Protein AF-A0A0E9XEY7-F1 (afdb_monomer_lite)

pLDDT: mean 81.14, std 10.09, range [50.09, 93.12]

Organism: Anguilla anguilla (NCBI:txid7936)

Radius of gyration: 13.23 Å; chains: 1; bounding box: 28×23×43 Å

InterPro domains:
  IPR013783 Immunoglobulin-like fold [G3DSA:2.60.40.10] (13-91)

Foldseek 3Di:
DQDFDWKWKWKWFADVDIDIDIDIDTDGAQAKDKDADPPCQPPDGQKMWIDIPNHTAWIDGPPPDIDGDPVRPPQWDQDPRRMIMGGRDDD

Sequence (91 aa):
MEPLFIAVLAFSAISVSRAEESLSLFVRKGGSVHLDVQGYEKLQFSTLDWQFNSIAILKYIIGFKMIFYEDYETRAEFEKNFTLLLKNVQE

Structure (mmCIF, N/CA/C/O backbone):
data_AF-A0A0E9XEY7-F1
#
_entry.id   AF-A0A0E9XEY7-F1
#
loop_
_atom_site.group_PDB
_atom_site.id
_atom_site.type_symbol
_atom_site.label_atom_id
_atom_site.label_alt_id
_atom_site.label_comp_id
_atom_site.label_asym_id
_atom_site.label_entity_id
_atom_site.label_seq_id
_atom_site.pdbx_PDB_ins_code
_atom_site.Cartn_x
_atom_site.Cartn_y
_atom_site.Cartn_z
_atom_site.occupancy
_atom_site.B_iso_or_equiv
_atom_site.auth_seq_id
_atom_site.auth_comp_id
_atom_site.auth_asym_id
_atom_site.auth_atom_id
_atom_site.pdbx_PDB_model_num
ATOM 1 N N . MET A 1 1 ? -12.549 -10.097 25.126 1.00 50.09 1 MET A N 1
ATOM 2 C CA . MET A 1 1 ? -11.528 -10.629 24.201 1.00 50.09 1 MET A CA 1
ATOM 3 C C . MET A 1 1 ? -11.863 -10.014 22.852 1.00 50.09 1 MET A C 1
ATOM 5 O O . MET A 1 1 ? -12.957 -10.272 22.373 1.00 50.09 1 MET A O 1
ATOM 9 N N . GLU A 1 2 ? -11.067 -9.069 22.347 1.00 60.38 2 GLU A N 1
ATOM 10 C CA . GLU A 1 2 ? -11.366 -8.445 21.045 1.00 60.38 2 GLU A CA 1
ATOM 11 C C . GLU A 1 2 ? -11.159 -9.463 19.915 1.00 60.38 2 GLU A C 1
ATOM 13 O O . GLU A 1 2 ? -10.205 -10.243 19.996 1.00 60.38 2 GLU A O 1
ATOM 18 N N . PRO A 1 3 ? -12.030 -9.492 18.892 1.00 62.91 3 PRO A N 1
ATOM 19 C CA . PRO A 1 3 ? -11.896 -10.440 17.797 1.00 62.91 3 PRO A CA 1
ATOM 20 C C . PRO A 1 3 ? -10.699 -10.082 16.904 1.00 62.91 3 PRO A C 1
ATOM 22 O O . PRO A 1 3 ? -10.479 -8.922 16.551 1.00 62.91 3 PRO A O 1
ATOM 25 N N . LEU A 1 4 ? -9.929 -11.106 16.537 1.00 69.44 4 LEU A N 1
ATOM 26 C CA . LEU A 1 4 ? -9.016 -11.072 15.395 1.00 69.44 4 LEU A CA 1
ATOM 27 C C . LEU A 1 4 ? -9.861 -11.235 14.126 1.00 69.44 4 LEU A C 1
ATOM 29 O O . LEU A 1 4 ? -10.658 -12.170 14.054 1.00 69.44 4 LEU A O 1
ATOM 33 N N . PHE A 1 5 ? -9.693 -10.348 13.146 1.00 69.81 5 PHE A N 1
ATOM 34 C CA . PHE A 1 5 ? -10.326 -10.472 11.829 1.00 69.81 5 PHE A CA 1
ATOM 35 C C . PHE A 1 5 ? -9.287 -10.860 10.770 1.00 69.81 5 PHE A C 1
ATOM 37 O O . PHE A 1 5 ? -8.077 -10.751 10.996 1.00 69.81 5 PHE A O 1
ATOM 44 N N . ILE A 1 6 ? -9.770 -11.361 9.630 1.00 69.75 6 ILE A N 1
ATOM 45 C CA . ILE A 1 6 ? -8.934 -11.755 8.491 1.00 69.75 6 ILE A CA 1
ATOM 46 C C . ILE A 1 6 ? -8.804 -10.556 7.554 1.00 69.75 6 ILE A C 1
ATOM 48 O O . ILE A 1 6 ? -9.804 -10.050 7.051 1.00 69.75 6 ILE A O 1
ATOM 52 N N . ALA A 1 7 ? -7.568 -10.138 7.302 1.00 66.75 7 ALA A N 1
ATOM 53 C CA . ALA A 1 7 ? -7.225 -9.170 6.271 1.00 66.75 7 ALA A CA 1
ATOM 54 C C . ALA A 1 7 ? -6.637 -9.892 5.053 1.00 66.75 7 ALA A C 1
ATOM 56 O O . ALA A 1 7 ? -5.718 -10.700 5.217 1.00 66.75 7 ALA A O 1
ATOM 57 N N . VAL A 1 8 ? -7.123 -9.577 3.845 1.00 72.44 8 VAL A N 1
ATOM 58 C CA . VAL A 1 8 ? -6.515 -10.040 2.589 1.00 72.44 8 VAL A CA 1
ATOM 59 C C . VAL A 1 8 ? -5.767 -8.880 1.950 1.00 72.44 8 VAL A C 1
ATOM 61 O O . VAL A 1 8 ? -6.354 -7.866 1.573 1.00 72.44 8 VAL A O 1
ATOM 64 N N . LEU A 1 9 ? -4.456 -9.037 1.818 1.00 71.38 9 LEU A N 1
ATOM 65 C CA . LEU A 1 9 ? -3.580 -8.060 1.188 1.00 71.38 9 LEU A CA 1
ATOM 66 C C . LEU A 1 9 ? -3.045 -8.625 -0.114 1.00 71.38 9 LEU A C 1
ATOM 68 O O . LEU A 1 9 ? -2.593 -9.768 -0.158 1.00 71.38 9 LEU A O 1
ATOM 72 N N . ALA A 1 10 ? -3.099 -7.815 -1.162 1.00 74.62 10 ALA A N 1
ATOM 73 C CA . ALA A 1 10 ? -2.563 -8.151 -2.465 1.00 74.62 10 ALA A CA 1
ATOM 74 C C . ALA A 1 10 ? -1.401 -7.217 -2.801 1.00 74.62 10 ALA A C 1
ATOM 76 O O . ALA A 1 10 ? -1.495 -5.993 -2.674 1.00 74.62 10 ALA A O 1
ATOM 77 N N . PHE A 1 11 ? -0.321 -7.827 -3.260 1.00 75.50 11 PHE A N 1
ATOM 78 C CA . PHE A 1 11 ? 0.817 -7.174 -3.870 1.00 75.50 11 PHE A CA 1
ATOM 79 C C . PHE A 1 11 ? 0.799 -7.484 -5.363 1.00 75.50 11 PHE A C 1
ATOM 81 O O . PHE A 1 11 ? 0.681 -8.647 -5.753 1.00 75.50 11 PHE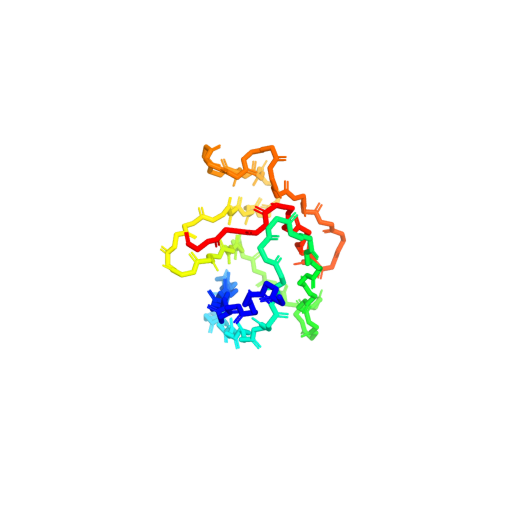 A O 1
ATOM 88 N N . SER A 1 12 ? 0.948 -6.463 -6.205 1.00 73.62 12 SER A N 1
ATOM 89 C CA . SER A 1 12 ? 1.167 -6.670 -7.635 1.00 73.62 12 SER A CA 1
ATOM 90 C C . SER A 1 12 ? 2.329 -5.833 -8.148 1.00 73.62 12 SER A C 1
ATOM 92 O O . SER A 1 12 ? 2.346 -4.616 -7.971 1.00 73.62 12 SER A O 1
ATOM 94 N N . ALA A 1 13 ? 3.265 -6.476 -8.844 1.00 68.94 13 ALA A N 1
ATOM 95 C CA . ALA A 1 13 ? 4.354 -5.816 -9.555 1.00 68.94 13 ALA A CA 1
ATOM 96 C C . ALA A 1 13 ? 4.197 -6.039 -11.064 1.00 68.94 13 ALA A C 1
ATOM 98 O O . ALA A 1 13 ? 4.160 -7.176 -11.549 1.00 68.94 13 ALA A O 1
ATOM 99 N N . ILE A 1 14 ? 4.109 -4.946 -11.824 1.00 67.44 14 ILE A N 1
ATOM 100 C CA . ILE A 1 14 ? 3.966 -4.990 -13.282 1.00 67.44 14 ILE A CA 1
ATOM 101 C C . ILE A 1 14 ? 5.354 -4.826 -13.917 1.00 67.44 14 ILE A C 1
ATOM 103 O O . ILE A 1 14 ? 5.926 -3.728 -13.983 1.00 67.44 14 ILE A O 1
ATOM 107 N N . SER A 1 15 ? 5.886 -5.951 -14.400 1.00 60.56 15 SER A N 1
ATOM 108 C CA . SER A 1 15 ? 7.059 -6.043 -15.281 1.00 60.56 15 SER A CA 1
ATOM 109 C C . SER A 1 15 ? 6.647 -6.556 -16.672 1.00 60.56 15 SER A C 1
ATOM 111 O O . SER A 1 15 ? 5.458 -6.598 -16.986 1.00 60.56 15 SER A O 1
ATOM 113 N N . VAL A 1 16 ? 7.604 -7.000 -17.498 1.00 52.09 16 VAL A N 1
ATOM 114 C CA . VAL A 1 16 ? 7.325 -7.804 -18.713 1.00 52.09 16 VAL A CA 1
ATOM 115 C C . VAL A 1 16 ? 6.469 -9.051 -18.382 1.00 52.09 16 VAL A C 1
ATOM 117 O O . VAL A 1 16 ? 5.758 -9.555 -19.246 1.00 52.09 16 VAL A O 1
ATOM 120 N N . SER A 1 17 ? 6.457 -9.489 -17.114 1.00 56.84 17 SER A N 1
ATOM 121 C CA . SER A 1 17 ? 5.517 -10.452 -16.521 1.00 56.84 17 SER A CA 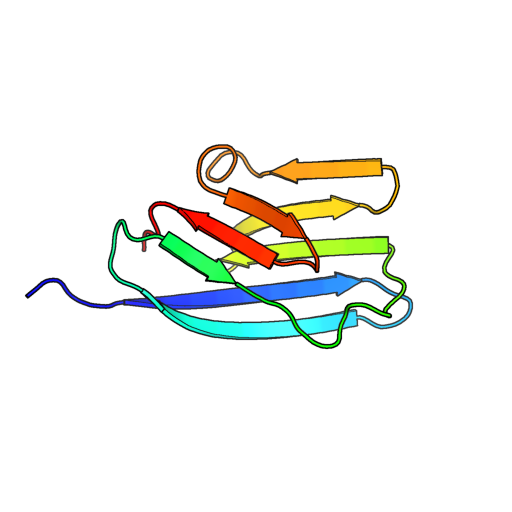1
ATOM 122 C C . SER A 1 17 ? 4.799 -9.869 -15.287 1.00 56.84 17 SER A C 1
ATOM 124 O O . SER A 1 17 ? 5.421 -9.209 -14.451 1.00 56.84 17 SER A O 1
ATOM 126 N N . ARG A 1 18 ? 3.490 -10.112 -15.135 1.00 65.06 18 ARG A N 1
ATOM 127 C CA . ARG A 1 18 ? 2.728 -9.723 -13.933 1.00 65.06 18 ARG A CA 1
ATOM 128 C C . ARG A 1 18 ? 3.037 -10.703 -12.803 1.00 65.06 18 ARG A C 1
ATOM 130 O O . ARG A 1 18 ? 2.806 -11.898 -12.958 1.00 65.06 18 ARG A O 1
ATOM 137 N N . ALA A 1 19 ? 3.554 -10.190 -11.696 1.00 68.56 19 ALA A N 1
ATOM 138 C CA . ALA A 1 19 ? 3.708 -10.929 -10.453 1.00 68.56 19 ALA A CA 1
ATOM 139 C C . ALA A 1 19 ? 2.614 -10.503 -9.474 1.00 68.56 19 ALA A C 1
ATOM 141 O O . ALA A 1 19 ? 2.430 -9.302 -9.269 1.00 68.56 19 ALA A O 1
ATOM 142 N N . GLU A 1 20 ? 1.917 -11.470 -8.880 1.00 72.94 20 GLU A N 1
ATOM 143 C CA . GLU A 1 20 ? 0.907 -11.230 -7.849 1.00 72.94 20 GLU A CA 1
ATOM 144 C C . GLU A 1 20 ? 1.146 -12.142 -6.655 1.00 72.94 20 GLU A C 1
ATOM 146 O O . GLU A 1 20 ? 1.366 -13.342 -6.818 1.00 72.94 20 GLU A O 1
ATOM 151 N N . GLU A 1 21 ? 1.064 -11.573 -5.459 1.00 76.00 21 GLU A N 1
ATOM 152 C CA . GLU A 1 21 ? 1.120 -12.316 -4.209 1.00 76.00 21 GLU A CA 1
ATOM 153 C C . GLU A 1 21 ? -0.029 -11.867 -3.311 1.00 76.00 21 GLU A C 1
ATOM 155 O O . GLU A 1 21 ? -0.297 -10.672 -3.172 1.00 76.00 21 GLU A O 1
ATOM 160 N N . SER A 1 22 ? -0.734 -12.831 -2.719 1.00 76.25 22 SER A N 1
ATOM 161 C CA . SER A 1 22 ? -1.795 -12.568 -1.750 1.00 76.25 22 SER A CA 1
ATOM 162 C C . SER A 1 22 ? -1.393 -13.106 -0.385 1.00 76.25 22 SER A C 1
ATOM 164 O O . SER A 1 22 ? -1.151 -14.305 -0.239 1.00 76.25 22 SER A O 1
ATOM 166 N N . LEU A 1 23 ? -1.384 -12.238 0.619 1.00 76.25 23 LEU A N 1
ATOM 167 C CA . LEU A 1 23 ? -1.101 -12.584 2.006 1.00 76.25 23 LEU A CA 1
ATOM 168 C C . LEU A 1 23 ? -2.396 -12.493 2.815 1.00 76.25 23 LEU A C 1
ATOM 170 O O . LEU A 1 23 ? -3.126 -11.505 2.740 1.00 76.25 23 LEU A O 1
ATOM 174 N N . SER A 1 24 ? -2.685 -13.535 3.594 1.00 78.44 24 SER A N 1
ATOM 175 C CA . SER A 1 24 ? -3.768 -13.528 4.582 1.00 78.44 24 SER A CA 1
ATOM 176 C C . SER A 1 24 ? -3.161 -13.512 5.975 1.00 78.44 24 SER A C 1
ATOM 178 O O . SER A 1 24 ? -2.432 -14.431 6.347 1.00 78.44 24 SER A O 1
ATOM 180 N N . LEU A 1 25 ? -3.443 -12.458 6.736 1.00 78.19 25 LEU A N 1
ATOM 181 C CA . LEU A 1 25 ? -2.866 -12.241 8.060 1.00 78.19 25 LEU A CA 1
ATOM 182 C C . LEU A 1 25 ? -3.975 -11.971 9.076 1.00 78.19 25 LEU A C 1
ATOM 184 O O . LEU A 1 25 ? -4.964 -11.299 8.780 1.00 78.19 25 LEU A O 1
ATOM 188 N N . PHE A 1 26 ? -3.785 -12.484 10.291 1.00 79.88 26 PHE A N 1
ATOM 189 C CA . PHE A 1 26 ? -4.642 -12.169 11.429 1.00 79.88 26 PHE A CA 1
ATOM 190 C C . PHE A 1 26 ? -4.053 -10.976 12.173 1.00 79.88 26 PHE A C 1
ATOM 192 O O . PHE A 1 26 ? -2.980 -11.074 12.770 1.00 79.88 26 PHE A O 1
ATOM 199 N N . VAL A 1 27 ? -4.759 -9.848 12.143 1.00 81.19 27 VAL A N 1
ATOM 200 C CA . VAL A 1 27 ? -4.341 -8.609 12.807 1.00 81.19 27 VAL A CA 1
ATOM 201 C C . VAL A 1 27 ? -5.442 -8.155 13.755 1.00 81.19 27 VAL A C 1
ATOM 203 O O . VAL A 1 27 ? -6.635 -8.291 13.484 1.00 81.19 27 VAL A O 1
ATOM 206 N N . ARG A 1 28 ? -5.041 -7.637 14.917 1.00 82.62 28 ARG A N 1
ATOM 207 C CA . ARG A 1 28 ? -5.977 -7.025 15.860 1.00 82.62 28 ARG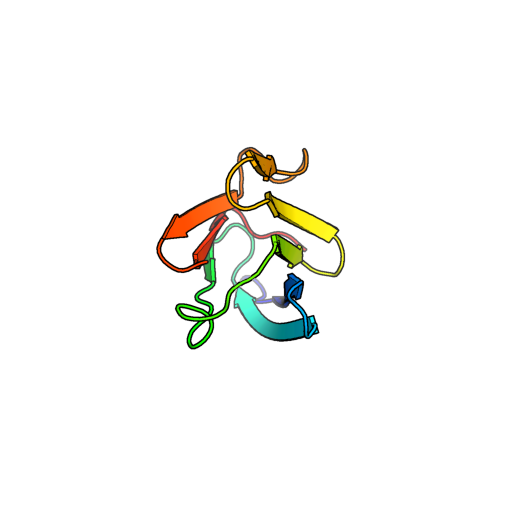 A CA 1
ATOM 208 C C . ARG A 1 28 ? -6.398 -5.656 15.333 1.00 82.62 28 ARG A C 1
ATOM 210 O O . ARG A 1 28 ? -5.549 -4.874 14.909 1.00 82.62 28 ARG A O 1
ATOM 217 N N . LYS A 1 29 ? -7.691 -5.345 15.422 1.00 84.81 29 LYS A N 1
ATOM 218 C CA . LYS A 1 29 ? -8.234 -4.030 15.050 1.00 84.81 29 LYS A CA 1
ATOM 219 C C . LYS A 1 29 ? -7.497 -2.901 15.757 1.00 84.81 29 LYS A C 1
ATOM 221 O O . LYS A 1 29 ? -7.202 -2.997 16.945 1.00 84.81 29 LYS A O 1
ATOM 226 N N . GLY A 1 30 ? -7.163 -1.859 15.002 1.00 87.19 30 GLY A N 1
ATOM 227 C CA . GLY A 1 30 ? -6.363 -0.734 15.485 1.00 87.19 30 GLY A CA 1
ATOM 228 C C . GLY A 1 30 ? -4.865 -1.023 15.628 1.00 87.19 30 GLY A C 1
ATOM 229 O O . GLY A 1 30 ? -4.102 -0.107 15.924 1.00 87.19 30 GLY A O 1
ATOM 230 N N . GLY A 1 31 ? -4.424 -2.263 15.398 1.00 89.06 31 GLY A N 1
ATOM 231 C CA . GLY A 1 31 ? -3.014 -2.638 15.396 1.00 89.06 31 GLY A CA 1
ATOM 232 C C . GLY A 1 31 ? -2.276 -2.189 14.136 1.00 89.06 31 GLY A C 1
ATOM 233 O O . GLY A 1 31 ? -2.872 -1.654 13.200 1.00 89.06 31 GLY A O 1
ATOM 234 N N . SER A 1 32 ? -0.969 -2.440 14.114 1.00 90.56 32 SER A N 1
ATOM 235 C CA . SER A 1 32 ? -0.109 -2.215 12.950 1.00 90.56 32 SER A CA 1
ATOM 236 C C . SER A 1 32 ? 0.483 -3.534 12.466 1.00 90.56 32 SER A C 1
ATOM 238 O O . SER A 1 32 ? 0.735 -4.429 13.274 1.00 90.56 32 SER A O 1
ATOM 240 N N . VAL A 1 33 ? 0.731 -3.643 11.165 1.00 89.06 33 VAL A N 1
ATOM 241 C CA . VAL A 1 33 ? 1.318 -4.832 10.539 1.00 89.06 33 VAL A CA 1
ATOM 242 C C . VAL A 1 33 ? 2.408 -4.430 9.550 1.00 89.06 33 VAL A C 1
ATOM 244 O O . VAL A 1 33 ? 2.230 -3.473 8.799 1.00 89.06 33 VAL A O 1
ATOM 247 N N . HIS A 1 34 ? 3.526 -5.159 9.571 1.00 90.06 34 HIS A N 1
ATOM 248 C CA . HIS A 1 34 ? 4.560 -5.076 8.540 1.00 90.06 34 HIS A CA 1
ATOM 249 C C . HIS A 1 34 ? 4.302 -6.166 7.509 1.00 90.06 34 HIS A C 1
ATOM 251 O O . HIS A 1 34 ? 4.043 -7.318 7.863 1.00 90.06 34 HIS A O 1
ATOM 257 N N . LEU A 1 35 ? 4.342 -5.776 6.245 1.00 87.19 35 LEU A N 1
ATOM 258 C CA . LEU A 1 35 ? 4.059 -6.631 5.111 1.00 87.19 35 LEU A CA 1
ATOM 259 C C . LEU A 1 35 ? 5.308 -6.683 4.255 1.00 87.19 35 LEU A C 1
ATOM 261 O O . LEU A 1 35 ? 5.580 -5.762 3.491 1.00 87.19 35 LEU A O 1
ATOM 265 N N . ASP A 1 36 ? 6.073 -7.750 4.430 1.00 85.12 36 ASP A N 1
ATOM 266 C CA . ASP A 1 36 ? 7.314 -7.978 3.707 1.00 85.12 36 ASP A CA 1
ATOM 267 C C . ASP A 1 36 ? 7.053 -8.842 2.476 1.00 85.12 36 ASP A C 1
ATOM 269 O O . ASP A 1 36 ? 6.452 -9.912 2.574 1.00 85.12 36 ASP A O 1
ATOM 273 N N . VAL A 1 37 ? 7.550 -8.400 1.322 1.00 78.00 37 VAL A N 1
ATOM 274 C CA . VAL A 1 37 ? 7.475 -9.150 0.065 1.00 78.00 37 VAL A CA 1
ATOM 275 C C . VAL A 1 37 ? 8.883 -9.589 -0.313 1.00 78.00 37 VAL A C 1
ATOM 277 O O . VAL A 1 37 ? 9.719 -8.788 -0.730 1.00 78.00 37 VAL A O 1
ATOM 280 N N . GLN A 1 38 ? 9.171 -10.877 -0.130 1.00 77.44 38 GLN A N 1
ATOM 281 C CA . GLN A 1 38 ? 10.502 -11.442 -0.361 1.00 77.44 38 GLN A CA 1
ATOM 282 C C . GLN A 1 38 ? 10.628 -12.046 -1.760 1.00 77.44 38 GLN A C 1
ATOM 284 O O . GLN A 1 38 ? 9.666 -12.540 -2.335 1.00 77.44 38 GLN A O 1
ATOM 289 N N . GLY A 1 39 ? 11.841 -12.039 -2.317 1.00 75.31 39 GLY A N 1
ATOM 290 C CA . GLY A 1 39 ? 12.125 -12.663 -3.617 1.00 75.31 39 GLY A CA 1
ATOM 291 C C . GLY A 1 39 ? 11.882 -11.766 -4.835 1.00 75.31 39 GLY A C 1
ATOM 292 O O . GLY A 1 39 ? 12.296 -12.123 -5.937 1.00 75.31 39 GLY A O 1
ATOM 293 N N . TYR A 1 40 ? 11.316 -10.571 -4.639 1.00 74.38 40 TYR A N 1
ATOM 294 C CA . TYR A 1 40 ? 11.071 -9.595 -5.709 1.00 74.38 40 TYR A CA 1
ATOM 295 C C . TYR A 1 40 ? 12.168 -8.524 -5.826 1.00 74.38 40 TYR A C 1
ATOM 297 O O . TYR A 1 40 ? 12.152 -7.713 -6.746 1.00 74.38 40 TYR A O 1
ATOM 305 N N . GLU A 1 41 ? 13.174 -8.562 -4.948 1.00 73.38 41 GLU A N 1
ATOM 306 C CA . GLU A 1 41 ? 14.295 -7.607 -4.849 1.00 73.38 41 GLU A CA 1
ATOM 307 C C . GLU A 1 41 ? 15.068 -7.407 -6.162 1.00 73.38 41 GLU A C 1
ATOM 309 O O . GLU A 1 41 ? 15.627 -6.341 -6.408 1.00 73.38 41 GLU A O 1
ATOM 314 N N . LYS A 1 42 ? 15.122 -8.447 -7.001 1.00 73.56 42 LYS A N 1
ATOM 315 C CA . LYS A 1 42 ? 15.866 -8.457 -8.270 1.00 73.56 42 LYS A CA 1
ATOM 316 C C . LYS A 1 42 ? 14.977 -8.265 -9.497 1.00 73.56 42 LYS A C 1
ATOM 318 O O . LYS A 1 42 ? 15.492 -8.263 -10.616 1.00 73.56 42 LYS A O 1
ATOM 323 N N . LEU A 1 43 ? 13.661 -8.148 -9.320 1.00 74.00 43 LEU A N 1
ATOM 324 C CA . LEU A 1 43 ? 12.754 -7.956 -10.443 1.00 74.00 43 LEU A CA 1
ATOM 325 C C . LEU A 1 43 ? 12.827 -6.518 -10.940 1.00 74.00 43 LEU A C 1
ATOM 327 O O . LEU A 1 43 ? 12.755 -5.562 -10.173 1.00 74.00 43 LEU A O 1
ATOM 331 N N . GLN A 1 44 ? 12.931 -6.375 -12.257 1.00 76.69 44 GLN A N 1
ATOM 332 C CA . GLN A 1 44 ? 12.756 -5.089 -12.914 1.00 76.69 44 GLN A CA 1
ATOM 333 C C . GLN A 1 44 ? 11.265 -4.879 -13.154 1.00 76.69 44 GLN A C 1
ATOM 335 O O . GLN A 1 44 ? 10.692 -5.491 -14.049 1.00 76.69 44 GLN A O 1
ATOM 340 N N . PHE A 1 45 ? 10.628 -4.029 -12.360 1.00 79.94 45 PHE A N 1
ATOM 341 C CA . PHE A 1 45 ? 9.233 -3.640 -12.551 1.00 79.94 45 PHE A CA 1
ATOM 342 C C . PHE A 1 45 ? 9.147 -2.146 -12.849 1.00 79.94 45 PHE A C 1
ATOM 344 O O . PHE A 1 45 ? 9.993 -1.355 -12.440 1.00 79.94 45 PHE A O 1
ATOM 351 N N . SER A 1 46 ? 8.107 -1.766 -13.582 1.00 84.81 46 SER A N 1
ATOM 352 C CA . SER A 1 46 ? 7.797 -0.359 -13.857 1.00 84.81 46 SER A CA 1
ATOM 353 C C . SER A 1 46 ? 6.913 0.239 -12.764 1.00 84.81 46 SER A C 1
ATOM 355 O O . SER A 1 46 ? 7.019 1.420 -12.431 1.00 84.81 46 SER A O 1
ATOM 357 N N . THR A 1 47 ? 6.039 -0.598 -12.201 1.00 87.12 47 THR A N 1
ATOM 358 C CA . THR A 1 47 ? 5.043 -0.217 -11.207 1.00 87.12 47 THR A CA 1
ATOM 359 C C . THR A 1 47 ? 4.823 -1.324 -10.187 1.00 87.12 47 THR A C 1
ATOM 361 O O . THR A 1 47 ? 4.934 -2.510 -10.504 1.00 87.12 47 THR A O 1
ATOM 364 N N . LEU A 1 48 ? 4.537 -0.903 -8.961 1.00 88.19 48 LEU A N 1
ATOM 365 C CA . LEU A 1 48 ? 4.218 -1.730 -7.809 1.00 88.19 48 LEU A CA 1
ATOM 366 C C . LEU A 1 48 ? 2.962 -1.152 -7.166 1.00 88.19 48 LEU A C 1
ATOM 368 O O . LEU A 1 48 ? 2.913 0.044 -6.883 1.00 88.19 48 LEU A O 1
ATOM 372 N N . ASP A 1 49 ? 1.968 -1.996 -6.929 1.00 90.00 49 ASP A N 1
ATOM 373 C CA . ASP A 1 49 ? 0.708 -1.619 -6.303 1.00 90.00 49 ASP A CA 1
ATOM 374 C C . ASP A 1 49 ? 0.462 -2.493 -5.062 1.00 90.00 49 ASP A C 1
ATOM 376 O O . ASP A 1 49 ? 0.606 -3.718 -5.109 1.00 90.00 49 ASP A O 1
ATOM 380 N N . TRP A 1 50 ? 0.074 -1.851 -3.960 1.00 90.75 50 TRP A N 1
ATOM 381 C CA . TRP A 1 50 ? -0.402 -2.494 -2.734 1.00 90.75 50 TRP A CA 1
ATOM 382 C C . TRP A 1 50 ? -1.904 -2.282 -2.589 1.00 90.75 50 TRP A C 1
ATOM 384 O O . TRP A 1 50 ? -2.393 -1.159 -2.745 1.00 90.75 50 TRP A O 1
ATOM 394 N N . GLN A 1 51 ? -2.631 -3.346 -2.251 1.00 89.12 51 GLN A N 1
ATOM 395 C CA . GLN A 1 51 ? -4.078 -3.309 -2.047 1.00 89.12 51 GLN A CA 1
ATOM 396 C C . GLN A 1 51 ? -4.482 -4.089 -0.792 1.00 89.12 51 GLN A C 1
ATOM 398 O O . GLN A 1 51 ? -3.931 -5.151 -0.513 1.00 89.12 51 GLN A O 1
ATOM 403 N N . PHE A 1 52 ? -5.478 -3.586 -0.065 1.00 84.69 52 PHE A N 1
ATOM 404 C CA . PHE A 1 52 ? -6.101 -4.231 1.093 1.00 84.69 52 PHE A CA 1
ATOM 405 C C . PHE A 1 52 ? -7.578 -4.460 0.794 1.00 84.69 52 PHE A C 1
ATOM 407 O O . PHE A 1 52 ? -8.290 -3.502 0.515 1.00 84.69 52 PHE A O 1
ATOM 414 N N . ASN A 1 53 ? -8.048 -5.708 0.812 1.00 79.94 53 ASN A N 1
ATOM 415 C CA . ASN A 1 53 ? -9.429 -6.062 0.460 1.00 79.94 53 ASN A CA 1
ATOM 416 C C . ASN A 1 53 ? -9.897 -5.422 -0.874 1.00 79.94 53 ASN A C 1
ATOM 418 O O . ASN A 1 53 ? -11.036 -4.984 -1.002 1.00 79.94 53 ASN A O 1
ATOM 422 N N . SER A 1 54 ? -9.016 -5.377 -1.886 1.00 80.94 54 SER A N 1
ATOM 423 C CA . SER A 1 54 ? -9.221 -4.714 -3.198 1.00 80.94 54 SER A CA 1
ATOM 424 C C . SER A 1 54 ? -9.271 -3.178 -3.180 1.00 80.9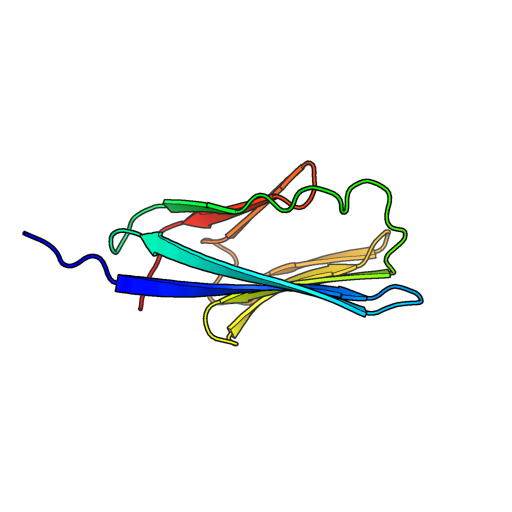4 54 SER A C 1
ATOM 426 O O . SER A 1 54 ? -9.531 -2.553 -4.207 1.00 80.94 54 SER A O 1
ATOM 428 N N . ILE A 1 55 ? -9.006 -2.554 -2.034 1.00 86.19 55 ILE A N 1
ATOM 429 C CA . ILE A 1 55 ? -8.853 -1.106 -1.901 1.00 86.19 55 ILE A CA 1
ATOM 430 C C . ILE A 1 55 ? -7.381 -0.766 -2.112 1.00 86.19 55 ILE A C 1
ATOM 432 O O . ILE A 1 55 ? -6.505 -1.327 -1.453 1.00 86.19 55 ILE A O 1
ATOM 436 N N . ALA A 1 56 ? -7.097 0.153 -3.032 1.00 90.06 56 ALA A N 1
ATOM 437 C CA . ALA A 1 56 ? -5.733 0.586 -3.300 1.00 90.06 56 ALA A CA 1
ATOM 438 C C . ALA A 1 56 ? -5.153 1.350 -2.098 1.00 90.06 56 ALA A C 1
ATOM 440 O O . ALA A 1 56 ? -5.769 2.286 -1.595 1.00 90.06 56 ALA A O 1
ATOM 441 N N . ILE A 1 57 ? -3.961 0.945 -1.656 1.00 92.06 57 ILE A N 1
ATOM 442 C CA . ILE A 1 57 ? -3.225 1.579 -0.555 1.00 92.06 57 ILE A CA 1
ATOM 443 C C . ILE A 1 57 ? -2.170 2.527 -1.113 1.00 92.06 57 ILE A C 1
ATOM 445 O O . ILE A 1 57 ? -2.097 3.702 -0.754 1.00 92.06 57 ILE A O 1
ATOM 449 N N . LEU A 1 58 ? -1.343 1.992 -2.008 1.00 93.00 58 LEU A N 1
ATOM 450 C CA . LEU A 1 58 ? -0.167 2.658 -2.533 1.00 93.00 58 LEU A CA 1
ATOM 451 C C . LEU A 1 58 ? 0.082 2.211 -3.967 1.00 93.00 58 LEU A C 1
ATOM 453 O O . LEU A 1 58 ? 0.005 1.023 -4.273 1.00 93.00 58 LEU A O 1
ATOM 457 N N . LYS A 1 59 ? 0.494 3.165 -4.799 1.00 92.00 59 LYS A N 1
ATOM 458 C CA . LYS A 1 59 ? 1.125 2.922 -6.091 1.00 92.00 59 LYS A CA 1
ATOM 459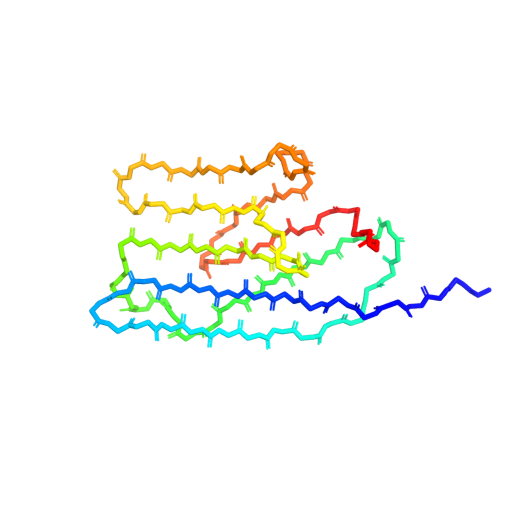 C C . LYS A 1 59 ? 2.523 3.524 -6.125 1.00 92.00 59 LYS A C 1
ATOM 461 O O . LYS A 1 59 ? 2.694 4.732 -5.962 1.00 92.00 59 LYS A O 1
ATOM 466 N N . TYR A 1 60 ? 3.525 2.700 -6.390 1.00 88.06 60 TYR A N 1
ATOM 467 C CA . TYR A 1 60 ? 4.906 3.113 -6.590 1.00 88.06 60 TYR A CA 1
ATOM 468 C C . TYR A 1 60 ? 5.300 2.954 -8.061 1.00 88.06 60 TYR A C 1
ATOM 470 O O . TYR A 1 60 ? 5.236 1.864 -8.624 1.00 88.06 60 TYR A O 1
ATOM 478 N N . ILE A 1 61 ? 5.700 4.060 -8.692 1.00 87.69 61 ILE A N 1
ATOM 479 C CA . ILE A 1 61 ? 6.189 4.099 -10.074 1.00 87.69 61 ILE A CA 1
ATOM 480 C C . ILE A 1 61 ? 7.692 4.356 -10.018 1.00 87.69 61 ILE A C 1
ATOM 482 O O . ILE A 1 61 ? 8.122 5.429 -9.576 1.00 87.69 61 ILE A O 1
ATOM 486 N N . ILE A 1 62 ? 8.490 3.379 -10.455 1.00 82.69 62 ILE A N 1
ATOM 487 C CA . ILE A 1 62 ? 9.946 3.449 -10.318 1.00 82.69 62 ILE A CA 1
ATOM 488 C C . ILE A 1 62 ? 10.500 4.659 -11.085 1.00 82.69 62 ILE A C 1
ATOM 490 O O . ILE A 1 62 ? 10.103 4.934 -12.217 1.00 82.69 62 ILE A O 1
ATOM 494 N N . GLY A 1 63 ? 11.388 5.423 -10.444 1.00 82.31 63 GLY A N 1
ATOM 495 C CA . GLY A 1 63 ? 11.983 6.628 -11.033 1.00 82.31 63 GLY A CA 1
ATOM 496 C C . GLY A 1 63 ? 11.035 7.823 -11.203 1.00 82.31 63 GLY A C 1
ATOM 497 O O . GLY A 1 63 ? 11.450 8.825 -11.778 1.00 82.31 63 GLY A O 1
ATOM 498 N N . PHE A 1 64 ? 9.790 7.745 -10.717 1.00 85.38 64 PHE A N 1
ATOM 499 C CA . PHE A 1 64 ? 8.819 8.829 -10.866 1.00 85.38 64 PHE A CA 1
ATOM 500 C C . PHE A 1 64 ? 8.245 9.300 -9.531 1.00 85.38 64 PHE A C 1
ATOM 502 O O . PHE A 1 64 ? 8.642 10.351 -9.034 1.00 85.38 64 PHE A O 1
ATOM 509 N N . LYS A 1 65 ? 7.299 8.557 -8.945 1.00 88.44 65 LYS A N 1
ATOM 510 C CA . LYS A 1 65 ? 6.661 8.964 -7.688 1.00 88.44 65 LYS A CA 1
ATOM 511 C C . LYS A 1 65 ? 6.015 7.803 -6.951 1.00 88.44 65 LYS A C 1
ATOM 513 O O . LYS A 1 65 ? 5.677 6.773 -7.533 1.00 88.44 65 LYS A O 1
ATOM 518 N N . MET A 1 66 ? 5.796 8.046 -5.670 1.00 90.81 66 MET A N 1
ATOM 519 C CA . MET A 1 66 ? 4.994 7.230 -4.777 1.00 90.81 66 MET A CA 1
ATOM 520 C C . MET A 1 66 ? 3.661 7.943 -4.536 1.00 90.81 66 MET A C 1
ATOM 522 O O . MET A 1 66 ? 3.653 9.143 -4.270 1.00 90.81 66 MET A O 1
ATOM 526 N N . ILE A 1 67 ? 2.549 7.230 -4.696 1.00 92.38 67 ILE A N 1
ATOM 527 C CA . ILE A 1 67 ? 1.190 7.754 -4.540 1.00 92.38 67 ILE A CA 1
ATOM 528 C C . ILE A 1 67 ? 0.502 6.934 -3.460 1.00 92.38 67 ILE A C 1
ATOM 530 O O . ILE A 1 67 ? 0.227 5.756 -3.678 1.00 92.38 67 ILE A O 1
ATOM 534 N N . PHE A 1 68 ? 0.211 7.555 -2.326 1.00 92.62 68 PHE A N 1
ATOM 535 C CA . PHE A 1 68 ? -0.695 6.990 -1.335 1.00 92.62 68 PHE A CA 1
ATOM 536 C C . PHE A 1 68 ? -2.122 7.407 -1.687 1.00 92.62 68 PHE A C 1
ATOM 538 O O . PHE A 1 68 ? -2.345 8.522 -2.156 1.00 92.62 68 PHE A O 1
ATOM 545 N N . TYR A 1 69 ? -3.075 6.497 -1.520 1.00 91.19 69 TYR A N 1
ATOM 546 C CA . TYR A 1 69 ? -4.492 6.823 -1.672 1.00 91.19 69 TYR A CA 1
ATOM 547 C C . TYR A 1 69 ? -5.012 7.449 -0.373 1.00 91.19 69 TYR A C 1
ATOM 549 O O . TYR A 1 69 ? -4.497 7.139 0.699 1.00 91.19 69 TYR A O 1
ATOM 557 N N . GLU A 1 70 ? -6.007 8.336 -0.474 1.00 85.19 70 GLU A N 1
ATOM 558 C CA . GLU A 1 70 ? -6.411 9.284 0.583 1.00 85.19 70 GLU A CA 1
ATOM 559 C C . GLU A 1 70 ? -6.606 8.626 1.964 1.00 85.19 70 GLU A C 1
ATOM 561 O O . GLU A 1 70 ? -6.014 9.061 2.952 1.00 85.19 70 GLU A O 1
ATOM 566 N N . ASP A 1 71 ? -7.307 7.489 2.026 1.00 87.25 71 ASP A N 1
ATOM 567 C CA . ASP A 1 71 ? -7.560 6.741 3.272 1.00 87.25 71 ASP A CA 1
ATOM 568 C C . ASP A 1 71 ? -6.299 6.160 3.941 1.00 87.25 71 ASP A C 1
ATOM 570 O O . ASP A 1 71 ? -6.332 5.723 5.099 1.00 87.25 71 ASP A O 1
ATOM 574 N N . TYR A 1 72 ? -5.185 6.137 3.211 1.00 91.19 72 TYR A N 1
ATOM 575 C CA . TYR A 1 72 ? -3.929 5.512 3.595 1.00 91.19 72 TYR A CA 1
ATOM 576 C C . TYR A 1 72 ? -2.752 6.486 3.684 1.00 91.19 72 TYR A C 1
ATOM 578 O O . TYR A 1 72 ? -1.709 6.079 4.188 1.00 91.19 72 TYR A O 1
ATOM 586 N N . GLU A 1 73 ? -2.894 7.764 3.314 1.00 90.56 73 GLU A N 1
ATOM 587 C CA . GLU A 1 73 ? -1.794 8.749 3.372 1.00 90.56 73 GLU A CA 1
ATOM 588 C C . GLU A 1 73 ? -1.152 8.870 4.763 1.00 90.56 73 GLU A C 1
ATOM 590 O O . GLU A 1 73 ? 0.050 9.090 4.886 1.00 90.56 73 GLU A O 1
ATOM 595 N N . THR A 1 74 ? -1.943 8.699 5.825 1.00 92.25 74 THR A N 1
ATOM 596 C CA . THR A 1 74 ? -1.472 8.782 7.222 1.00 92.25 74 THR A CA 1
ATOM 597 C C . THR A 1 74 ? -1.313 7.419 7.895 1.00 92.25 74 THR A C 1
ATOM 599 O O . THR A 1 74 ? -0.825 7.327 9.025 1.00 92.25 74 THR A O 1
ATOM 602 N N . ARG A 1 75 ? -1.743 6.348 7.220 1.00 92.50 75 ARG A N 1
ATOM 603 C CA . ARG A 1 75 ? -1.821 4.990 7.775 1.00 92.50 75 ARG A CA 1
ATOM 604 C C . ARG A 1 75 ? -0.854 4.023 7.116 1.00 92.50 75 ARG A C 1
ATOM 606 O O . ARG A 1 75 ? -0.554 3.003 7.722 1.00 92.50 75 ARG A O 1
ATOM 613 N N . ALA A 1 76 ? -0.362 4.322 5.925 1.00 93.12 76 ALA A N 1
ATOM 614 C CA . ALA A 1 76 ? 0.602 3.504 5.217 1.00 93.12 76 ALA A CA 1
ATOM 615 C C . ALA A 1 76 ? 1.972 4.182 5.208 1.00 93.12 76 ALA A C 1
ATOM 617 O O . ALA A 1 76 ? 2.095 5.387 5.013 1.00 93.12 76 ALA A O 1
ATOM 618 N N . GLU A 1 77 ? 3.009 3.384 5.405 1.00 93.00 77 GLU A N 1
ATOM 619 C CA . GLU A 1 77 ? 4.396 3.801 5.282 1.00 93.00 77 GLU A CA 1
ATOM 620 C C . GLU A 1 77 ? 5.118 2.770 4.420 1.00 93.00 77 GLU A C 1
ATOM 622 O O . GLU A 1 77 ? 5.075 1.571 4.696 1.00 93.00 77 GLU A O 1
ATOM 627 N N . PHE A 1 78 ? 5.714 3.234 3.324 1.00 89.25 78 PHE A N 1
ATOM 628 C CA . PHE A 1 78 ? 6.490 2.377 2.440 1.00 89.25 78 PHE A CA 1
ATOM 629 C C . PHE A 1 78 ? 7.942 2.365 2.896 1.00 89.25 78 PHE A C 1
ATOM 631 O O . PHE A 1 78 ? 8.595 3.408 2.963 1.00 89.25 78 PHE A O 1
ATOM 638 N N . GLU A 1 79 ? 8.443 1.174 3.176 1.00 88.12 79 GLU A N 1
ATOM 639 C CA . GLU A 1 79 ? 9.787 0.944 3.670 1.00 88.12 79 GLU A CA 1
ATOM 640 C C . GLU A 1 79 ? 10.690 0.371 2.562 1.00 88.12 79 GLU A C 1
ATOM 642 O O . GLU A 1 79 ? 10.344 0.296 1.379 1.00 88.12 79 GLU A O 1
ATOM 647 N N . LYS A 1 80 ? 11.916 -0.005 2.931 1.00 83.31 80 LYS A N 1
ATOM 648 C CA . LYS A 1 80 ? 12.860 -0.654 2.011 1.00 83.31 80 LYS A CA 1
ATOM 649 C C . LYS A 1 80 ? 12.332 -2.016 1.543 1.00 83.31 80 LYS A C 1
ATOM 651 O O . LYS A 1 80 ? 11.502 -2.625 2.200 1.00 83.31 80 LYS A O 1
ATOM 656 N N . ASN A 1 81 ? 12.882 -2.526 0.441 1.00 82.00 81 ASN A N 1
ATOM 657 C CA . ASN A 1 81 ? 12.612 -3.883 -0.059 1.00 82.00 81 ASN A CA 1
ATOM 658 C C . ASN A 1 81 ? 11.119 -4.200 -0.266 1.00 82.00 81 ASN A C 1
ATOM 660 O O . ASN A 1 81 ? 10.694 -5.329 -0.058 1.00 82.00 81 ASN A O 1
ATOM 664 N N . PHE A 1 82 ? 10.335 -3.206 -0.693 1.00 84.50 82 PHE A N 1
ATOM 665 C CA . PHE A 1 82 ? 8.894 -3.338 -0.954 1.00 84.50 82 PHE A CA 1
ATOM 666 C C . PHE A 1 82 ? 8.037 -3.594 0.283 1.00 84.50 82 PHE A C 1
ATOM 668 O O . PHE A 1 82 ? 6.844 -3.846 0.132 1.00 84.50 82 PHE A O 1
ATOM 675 N N . THR A 1 83 ? 8.613 -3.470 1.478 1.00 87.25 83 THR A N 1
ATOM 676 C CA . THR A 1 83 ? 7.891 -3.615 2.734 1.00 87.25 83 THR A CA 1
ATOM 677 C C . THR A 1 83 ? 6.879 -2.485 2.914 1.00 87.25 83 THR A C 1
ATOM 679 O O . THR A 1 83 ? 7.183 -1.313 2.677 1.00 87.25 83 THR A O 1
ATOM 682 N N . LEU A 1 84 ? 5.669 -2.833 3.350 1.00 91.06 84 LEU A N 1
ATOM 683 C CA . LEU A 1 84 ? 4.623 -1.878 3.704 1.00 91.06 84 LEU A CA 1
ATOM 684 C C . LEU A 1 84 ? 4.272 -2.007 5.187 1.00 91.06 84 LEU A C 1
ATOM 686 O O . LEU A 1 84 ? 3.833 -3.064 5.640 1.00 91.06 84 LEU A O 1
ATOM 690 N N . LEU A 1 85 ? 4.396 -0.913 5.932 1.00 92.62 85 LEU A N 1
ATOM 691 C CA . LEU A 1 85 ? 3.829 -0.788 7.268 1.00 92.62 85 LEU A CA 1
ATOM 692 C C . LEU A 1 85 ? 2.423 -0.195 7.157 1.00 92.62 85 LEU A C 1
ATOM 694 O O . LEU A 1 85 ? 2.252 0.963 6.776 1.00 92.62 85 LEU A O 1
ATOM 698 N N . LEU A 1 86 ? 1.412 -0.978 7.528 1.00 91.94 86 LEU A N 1
ATOM 699 C CA . LEU A 1 86 ? 0.029 -0.520 7.620 1.00 91.94 86 LEU A CA 1
ATOM 700 C C . LEU A 1 86 ? -0.365 -0.343 9.089 1.00 91.94 86 LEU A C 1
ATOM 702 O O . LEU A 1 86 ? -0.372 -1.296 9.868 1.00 91.94 86 LEU A O 1
ATOM 706 N N . LYS A 1 87 ? -0.697 0.890 9.465 1.00 92.44 87 LYS A N 1
ATOM 707 C CA . LYS A 1 87 ? -1.067 1.323 10.815 1.00 92.44 87 LYS A CA 1
ATOM 708 C C . LYS A 1 87 ? -2.580 1.389 10.961 1.00 92.44 87 LYS A C 1
ATOM 710 O O . LYS A 1 87 ? -3.302 1.731 10.020 1.00 92.44 87 LYS A O 1
ATOM 715 N N . ASN A 1 88 ? -3.048 1.150 12.185 1.00 89.44 88 ASN A N 1
ATOM 716 C CA . ASN A 1 88 ? -4.463 1.221 12.538 1.00 89.44 88 ASN A CA 1
ATOM 717 C C . ASN A 1 88 ? -5.311 0.371 11.577 1.00 89.44 88 ASN A C 1
ATOM 719 O O . ASN A 1 88 ? -6.186 0.906 10.905 1.00 89.44 88 ASN A O 1
ATOM 723 N N . VAL A 1 89 ? -5.006 -0.922 11.425 1.00 85.75 89 VAL A N 1
ATOM 724 C CA . VAL A 1 89 ? -5.737 -1.808 10.501 1.00 85.75 89 VAL A CA 1
ATOM 725 C C . VAL A 1 89 ? -7.204 -1.889 10.929 1.00 85.75 89 VAL A C 1
ATOM 727 O O . VAL A 1 89 ? -7.519 -2.079 12.110 1.00 85.75 89 VAL A O 1
ATOM 730 N N . GLN A 1 90 ? -8.093 -1.703 9.959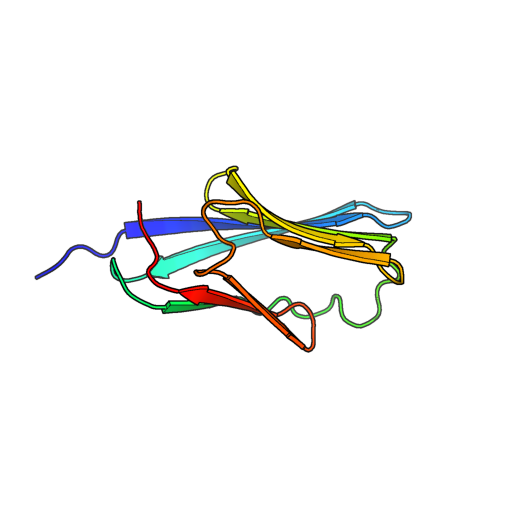 1.00 80.06 90 GLN A N 1
ATOM 731 C CA . GLN A 1 90 ? -9.545 -1.689 10.130 1.00 80.06 90 GLN A CA 1
ATOM 732 C C . GLN A 1 90 ? -10.179 -2.753 9.227 1.00 80.06 90 GLN A C 1
ATOM 734 O O . GLN A 1 90 ? -9.494 -3.299 8.363 1.00 80.06 90 GLN A O 1
ATOM 739 N N . GLU A 1 91 ? -11.447 -3.063 9.494 1.00 67.00 91 GLU A N 1
ATOM 740 C CA . GLU A 1 91 ? -12.282 -3.938 8.655 1.00 67.00 91 GLU A CA 1
ATOM 741 C C . GLU A 1 91 ? -12.678 -3.239 7.354 1.00 67.00 91 GLU A C 1
ATOM 743 O O . GLU A 1 91 ? -13.036 -2.040 7.443 1.00 67.00 91 GLU A O 1
#

Secondary structure (DSSP, 8-state):
-PPEEEEEEEEEEESSSEEEEEEEEEEETT--EEE---S-TT---SEEEEEETTEEEEEEETTTEEEE-GGGTTTEEE-GGG-EEE-S---